Protein 2EBB (pdb70)

Foldseek 3Di:
DADDPVRVVVLVVVQPQWDDPPNFKTKHKAFDPAQVLQVVLVVVLQVVCVVVVFDWDWDRDRRIIMTMGFDVVVPHHDVVRSVSSVVSVVSSVVSD

Solvent-accessible surface area: 6311 Å² total; per-residue (Å²): 124,130,26,71,123,120,82,13,108,52,41,29,154,157,10,123,32,4,133,91,31,99,145,94,83,0,18,32,123,2,142,16,160,68,92,123,80,0,58,39,0,24,146,94,0,44,60,49,1,101,132,33,119,24,116,19,112,46,41,72,103,146,61,31,0,8,0,61,0,14,9,192,189,25,150,0,5,16,110,67,0,9,52,0,1,134,75,0,26,95,19,36,80,127,41,169

CATH classification: 3.30.1360.20

Sequence (96 aa):
MRLTEEEVQALLEKADGWKLADERWIVKKYRFQDYLQGIEF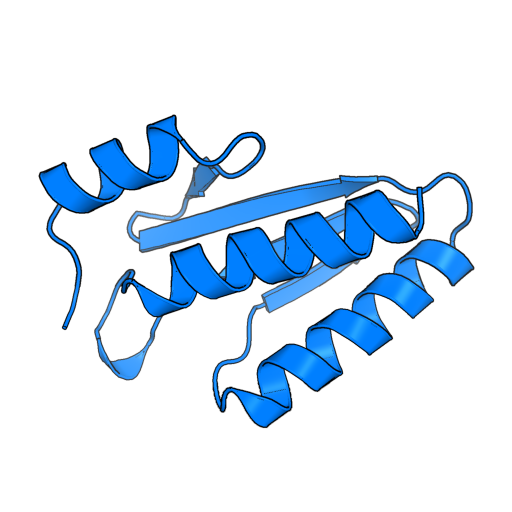VRRIAAISENANHHPFISIDYKLITVKLSSWRAKGLTKLDFDLAKQYDEVYNQMK

Nearest PDB structures (foldseek):
  2ebb-assembly1_A-2  TM=1.011E+00  e=4.014E-20  Geobacillus kaustophilus
  3jst-assembly2_B  TM=9.528E-01  e=1.402E-09  Brucella melitensis
  4wil-assembly1_A  TM=9.039E-01  e=1.376E-08  Mus musculus
  2v6u-assembly1_A  TM=8.926E-01  e=2.036E-08  Toxoplasma gondii RH
  1dco-assembly1_B  TM=9.048E-01  e=1.186E-07  Rattus norvegicus

Structure (mmCIF, N/CA/C/O backbone):
data_2EBB
#
_entry.id   2EBB
#
_cell.length_a   46.866
_cell.length_b   67.471
_cell.length_c   31.275
_cell.angle_alpha   90.00
_cell.angle_beta   90.00
_cell.angle_gamma   90.00
#
_symmetry.space_group_name_H-M   'P 21 21 2'
#
loop_
_entity.id
_entity.type
_entity.pdbx_description
1 polymer 'Pterin-4-alpha-carbinolamine dehydratase'
2 water water
#
loop_
_atom_site.group_PDB
_atom_site.id
_atom_site.type_symbol
_atom_site.label_atom_id
_atom_site.label_alt_id
_atom_site.label_comp_id
_atom_site.label_asym_id
_atom_site.label_entity_id
_atom_site.label_seq_id
_atom_site.pdbx_PDB_ins_code
_atom_site.Cartn_x
_atom_site.Cartn_y
_atom_site.Cartn_z
_atom_site.occupancy
_atom_site.B_iso_or_equiv
_atom_site.auth_seq_id
_atom_site.auth_comp_id
_atom_site.auth_asym_id
_atom_site.auth_atom_id
_atom_site.pdbx_PDB_model_num
ATOM 1 N N . MET A 1 1 ? 45.307 26.529 -4.976 1.00 39.54 3 MET A N 1
ATOM 2 C CA . MET A 1 1 ? 44.479 27.041 -3.846 1.00 37.14 3 MET A CA 1
ATOM 3 C C . MET A 1 1 ? 43.704 25.906 -3.183 1.00 35.08 3 MET A C 1
ATOM 4 O O . MET A 1 1 ? 42.795 25.330 -3.782 1.00 33.93 3 MET A O 1
ATOM 6 N N . ARG A 1 2 ? 44.064 25.590 -1.944 1.00 31.39 4 ARG A N 1
ATOM 7 C CA . ARG A 1 2 ? 43.394 24.521 -1.214 1.00 28.81 4 ARG A CA 1
ATOM 8 C C . ARG A 1 2 ? 41.972 24.918 -0.835 1.00 25.47 4 ARG A C 1
ATOM 9 O O . ARG A 1 2 ? 41.731 26.024 -0.353 1.00 25.65 4 ARG A O 1
ATOM 17 N N . LEU A 1 3 ? 41.033 24.006 -1.055 1.00 22.02 5 LEU A N 1
ATOM 18 C CA . LEU A 1 3 ? 39.632 24.250 -0.727 1.00 19.52 5 LEU A CA 1
ATOM 19 C C . LEU A 1 3 ? 39.417 24.190 0.781 1.00 19.05 5 LEU A C 1
ATOM 20 O O . LEU A 1 3 ? 40.048 23.398 1.476 1.00 19.13 5 LEU A O 1
ATOM 25 N N . THR A 1 4 ? 38.521 25.030 1.289 1.00 17.69 6 THR A N 1
ATOM 26 C CA . THR A 1 4 ? 38.234 25.042 2.714 1.00 18.73 6 THR A CA 1
ATOM 27 C C . THR A 1 4 ? 37.314 23.872 3.057 1.00 17.30 6 THR A C 1
ATOM 28 O O . THR A 1 4 ? 36.762 23.227 2.167 1.00 18.06 6 THR A O 1
ATOM 32 N N . GLU A 1 5 ? 37.155 23.604 4.348 1.00 18.13 7 GLU A N 1
ATOM 33 C CA . GLU A 1 5 ? 36.299 22.517 4.799 1.00 18.72 7 GLU A CA 1
ATOM 34 C C . GLU A 1 5 ? 34.895 22.659 4.219 1.00 17.81 7 GLU A C 1
ATOM 35 O O . GLU A 1 5 ? 34.323 21.690 3.726 1.00 17.30 7 GLU A O 1
ATOM 41 N N . GLU A 1 6 ? 34.347 23.868 4.280 1.00 17.96 8 GLU A N 1
ATOM 42 C CA . GLU A 1 6 ? 33.012 24.124 3.748 1.00 18.08 8 GLU A CA 1
ATOM 43 C C . GLU A 1 6 ? 32.938 23.897 2.233 1.00 17.76 8 GLU A C 1
ATOM 44 O O . GLU A 1 6 ? 31.957 23.337 1.727 1.00 16.92 8 GLU A O 1
ATOM 50 N N . GLU A 1 7 ? 33.967 24.329 1.508 1.00 17.31 9 GLU A N 1
ATOM 51 C CA . GLU A 1 7 ? 33.994 24.161 0.056 1.00 16.87 9 GLU A CA 1
ATOM 52 C C . GLU A 1 7 ? 34.092 22.690 -0.330 1.00 16.85 9 GLU A C 1
ATOM 53 O O . GLU A 1 7 ? 33.481 22.255 -1.304 1.00 15.45 9 GLU A O 1
ATOM 59 N N . VAL A 1 8 ? 34.863 21.927 0.439 1.00 16.91 10 VAL A N 1
ATOM 60 C CA . VAL A 1 8 ? 35.022 20.501 0.175 1.00 16.83 10 VAL A CA 1
ATOM 61 C C . VAL A 1 8 ? 33.694 19.773 0.373 1.00 16.61 10 VAL A C 1
ATOM 62 O O . VAL A 1 8 ? 33.295 18.953 -0.460 1.00 16.70 10 VAL A O 1
ATOM 66 N N . GLN A 1 9 ? 33.009 20.081 1.471 1.00 15.98 11 GLN A N 1
ATOM 67 C CA . GLN A 1 9 ? 31.731 19.452 1.768 1.00 16.45 11 GLN A CA 1
ATOM 68 C C . GLN A 1 9 ? 30.710 19.759 0.678 1.00 16.80 11 GLN A C 1
ATOM 69 O O . GLN A 1 9 ? 29.936 18.888 0.285 1.00 17.34 11 GLN A O 1
ATOM 75 N N . ALA A 1 10 ? 30.724 20.989 0.178 1.00 16.49 12 ALA A N 1
ATOM 76 C CA . ALA A 1 10 ? 29.793 21.393 -0.875 1.00 16.51 12 ALA A CA 1
ATOM 77 C C . ALA A 1 10 ? 30.047 20.635 -2.180 1.00 17.01 12 ALA A C 1
ATOM 78 O O . ALA A 1 10 ? 29.108 20.178 -2.836 1.00 16.86 12 ALA A O 1
ATOM 80 N N . LEU A 1 11 ? 31.317 20.498 -2.551 1.00 15.95 13 LEU A N 1
ATOM 81 C CA . LEU A 1 11 ? 31.685 19.794 -3.776 1.00 16.32 13 LEU A CA 1
ATOM 82 C C . LEU A 1 11 ? 31.445 18.297 -3.642 1.00 16.00 13 LEU A C 1
ATOM 83 O O . LEU A 1 11 ? 31.015 17.640 -4.593 1.00 16.12 13 LEU A O 1
ATOM 88 N N . LEU A 1 12 ? 31.717 17.749 -2.464 1.00 15.63 14 LEU A N 1
ATOM 89 C CA . LEU A 1 12 ? 31.497 16.328 -2.271 1.00 15.49 14 LEU A CA 1
ATOM 90 C C . LEU A 1 12 ? 30.029 15.943 -2.352 1.00 14.20 14 LEU A C 1
ATOM 91 O O . LEU A 1 12 ? 29.703 14.858 -2.827 1.00 15.01 14 LEU A O 1
ATOM 96 N N . GLU A 1 13 ? 29.131 16.820 -1.916 1.00 14.50 15 GLU A N 1
ATOM 97 C CA . GLU A 1 13 ? 27.723 16.458 -1.971 1.00 15.69 15 GLU A CA 1
ATOM 98 C C . GLU A 1 13 ? 27.234 16.273 -3.401 1.00 16.19 15 GLU A C 1
ATOM 99 O O . GLU A 1 13 ? 26.247 15.576 -3.634 1.00 17.29 15 GLU A O 1
ATOM 105 N N . LYS A 1 14 ? 27.934 16.882 -4.354 1.00 16.67 16 LYS A N 1
ATOM 106 C CA . LYS A 1 14 ? 27.564 16.777 -5.764 1.00 17.80 16 LYS A CA 1
ATOM 107 C C . LYS A 1 14 ? 28.417 15.765 -6.521 1.00 18.56 16 LYS A C 1
ATOM 108 O O . LYS A 1 14 ? 28.312 15.649 -7.744 1.00 20.38 16 LYS A O 1
ATOM 114 N N . ALA A 1 15 ? 29.261 15.037 -5.799 1.00 17.04 17 ALA A N 1
ATOM 115 C CA . ALA A 1 15 ? 30.131 14.041 -6.417 1.00 16.98 17 ALA A CA 1
ATOM 116 C C . ALA A 1 15 ? 29.760 12.638 -5.947 1.00 15.95 17 ALA A C 1
ATOM 117 O O . ALA A 1 15 ? 30.384 12.091 -5.041 1.00 16.18 17 ALA A O 1
ATOM 119 N N . ASP A 1 16 ? 28.738 12.055 -6.564 1.00 18.27 18 ASP A N 1
ATOM 120 C CA . ASP A 1 16 ? 28.306 10.718 -6.181 1.00 17.21 18 ASP A CA 1
ATOM 121 C C . ASP A 1 16 ? 29.427 9.696 -6.318 1.00 17.10 18 ASP A C 1
ATOM 122 O O . ASP A 1 16 ? 30.164 9.693 -7.308 1.00 16.20 18 ASP A O 1
ATOM 127 N N . GLY A 1 17 ? 29.550 8.838 -5.310 1.00 16.28 19 GLY A N 1
ATOM 128 C CA . GLY A 1 17 ? 30.568 7.806 -5.331 1.00 15.40 19 GLY A CA 1
ATOM 129 C C . GLY A 1 17 ? 31.890 8.217 -4.720 1.00 15.05 19 GLY A C 1
ATOM 130 O O . GLY A 1 17 ? 32.678 7.357 -4.329 1.00 16.19 19 GLY A O 1
ATOM 131 N N . TRP A 1 18 ? 32.145 9.520 -4.641 1.00 13.83 20 TRP A N 1
ATOM 132 C CA . TRP A 1 18 ? 33.397 10.001 -4.067 1.00 14.14 20 TRP A CA 1
ATOM 133 C C . TRP A 1 18 ? 33.243 10.228 -2.574 1.00 16.33 20 TRP A C 1
ATOM 134 O O . TRP A 1 18 ? 32.276 10.845 -2.129 1.00 18.50 20 TRP A O 1
ATOM 145 N N . LYS A 1 19 ? 34.197 9.719 -1.802 1.00 15.37 21 LYS A N 1
ATOM 146 C CA . LYS A 1 19 ? 34.144 9.849 -0.354 1.00 16.31 21 LYS A CA 1
ATOM 147 C C . LYS A 1 19 ? 35.397 10.482 0.232 1.00 15.35 21 LYS A C 1
ATOM 148 O O . LYS A 1 19 ? 36.517 10.217 -0.214 1.00 16.17 21 LYS A O 1
ATOM 154 N N . LEU A 1 20 ? 35.208 11.329 1.237 1.00 15.68 22 LEU A N 1
ATOM 155 C CA . LEU A 1 20 ? 36.338 11.959 1.894 1.00 15.82 22 LEU A CA 1
ATOM 156 C C . LEU A 1 20 ? 37.043 10.869 2.696 1.00 15.89 22 LEU A C 1
ATOM 157 O O . LEU A 1 20 ? 36.398 10.063 3.371 1.00 18.35 22 LEU A O 1
ATOM 162 N N . ALA A 1 21 ? 38.364 10.835 2.610 1.00 17.22 23 ALA A N 1
ATOM 163 C CA . ALA A 1 21 ? 39.129 9.839 3.345 1.00 16.86 23 ALA A CA 1
ATOM 164 C C . ALA A 1 21 ? 40.480 10.399 3.753 1.00 17.74 23 ALA A C 1
ATOM 165 O O . ALA A 1 21 ? 41.001 11.328 3.135 1.00 16.37 23 ALA A O 1
ATOM 167 N N . ASP A 1 22 ? 41.037 9.832 4.815 1.00 19.55 24 ASP A N 1
ATOM 168 C CA . ASP A 1 22 ? 42.341 10.250 5.303 1.00 20.84 24 ASP A CA 1
ATOM 169 C C . ASP A 1 22 ? 42.437 11.772 5.421 1.00 19.48 24 ASP A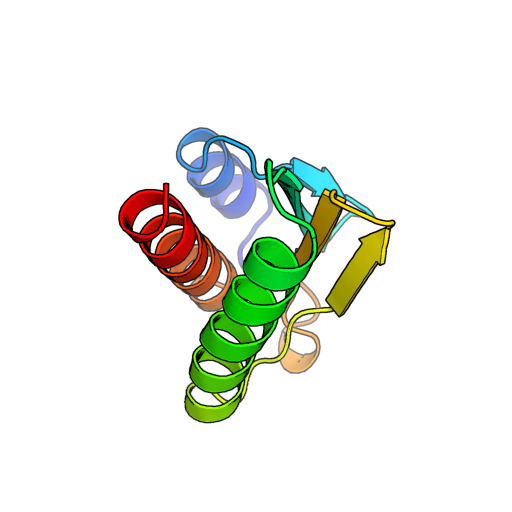 C 1
ATOM 170 O O . ASP A 1 22 ? 43.466 12.375 5.110 1.00 21.29 24 ASP A O 1
ATOM 175 N N . GLU A 1 23 ? 41.334 12.372 5.857 1.00 20.05 25 GLU A N 1
ATOM 176 C CA . GLU A 1 23 ? 41.209 13.810 6.079 1.00 21.14 25 GLU A CA 1
ATOM 177 C C . GLU A 1 23 ? 41.316 14.766 4.899 1.00 20.96 25 GLU A C 1
ATOM 178 O O . GLU A 1 23 ? 40.693 15.826 4.919 1.00 23.61 25 GLU A O 1
ATOM 184 N N . ARG A 1 24 ? 42.096 14.422 3.878 1.00 21.28 26 ARG A N 1
ATOM 185 C CA . ARG A 1 24 ? 42.259 15.340 2.753 1.00 19.42 26 ARG A CA 1
ATOM 186 C C . ARG A 1 24 ? 42.300 14.696 1.372 1.00 16.55 26 ARG A C 1
ATOM 187 O O . ARG A 1 24 ? 42.888 15.245 0.441 1.00 15.20 26 ARG A O 1
ATOM 195 N N . TRP A 1 25 ? 41.669 13.536 1.244 1.00 15.33 27 TRP A N 1
ATOM 196 C CA . TRP A 1 25 ? 41.621 12.833 -0.034 1.00 14.58 27 TRP A CA 1
ATOM 197 C C . TRP A 1 25 ? 40.188 12.478 -0.385 1.00 13.99 27 TRP A C 1
ATOM 198 O O . TRP A 1 25 ? 39.343 12.343 0.501 1.00 15.47 27 TRP A O 1
ATOM 209 N N . ILE A 1 26 ? 39.904 12.356 -1.678 1.00 13.03 28 ILE A N 1
ATOM 210 C CA . ILE A 1 26 ? 38.590 11.893 -2.086 1.00 11.69 28 ILE A CA 1
ATOM 211 C C . ILE A 1 26 ? 38.879 10.559 -2.755 1.00 12.23 28 ILE A C 1
ATOM 212 O O . ILE A 1 26 ? 39.850 10.416 -3.514 1.00 12.31 28 ILE A O 1
ATOM 217 N N . VAL A 1 27 ? 38.061 9.571 -2.418 1.00 11.46 29 VAL A N 1
ATOM 218 C CA . VAL A 1 27 ? 38.237 8.218 -2.914 1.00 12.79 29 VAL A CA 1
ATOM 219 C C . VAL A 1 27 ? 36.985 7.631 -3.536 1.00 12.29 29 VAL A C 1
ATOM 220 O O . VAL A 1 27 ? 35.879 7.795 -3.016 1.00 13.01 29 VAL A O 1
ATOM 224 N N . LYS A 1 28 ? 37.161 6.929 -4.648 1.00 10.94 30 LYS A N 1
ATOM 225 C CA . LYS A 1 28 ? 36.039 6.296 -5.307 1.00 11.93 30 LYS A CA 1
ATOM 226 C C . LYS A 1 28 ? 36.404 4.901 -5.772 1.00 13.04 30 LYS A C 1
ATOM 227 O O . LYS A 1 28 ? 37.536 4.645 -6.180 1.00 13.23 30 LYS A O 1
ATOM 233 N N . LYS A 1 29 ? 35.434 4.001 -5.687 1.00 12.75 31 LYS A N 1
ATOM 234 C CA . LYS A 1 29 ? 35.623 2.630 -6.116 1.00 13.77 31 LYS A CA 1
ATOM 235 C C . LYS A 1 29 ? 34.817 2.405 -7.389 1.00 14.48 31 LYS A C 1
ATOM 236 O O . LYS A 1 29 ? 33.613 2.681 -7.440 1.00 17.87 31 LYS A O 1
ATOM 242 N N . TYR A 1 30 ? 35.499 1.937 -8.428 1.00 13.71 32 TYR A N 1
ATOM 243 C CA . TYR A 1 30 ? 34.870 1.664 -9.718 1.00 12.73 32 TYR A CA 1
ATOM 244 C C . TYR A 1 30 ? 34.918 0.162 -9.954 1.00 13.73 32 TYR A C 1
ATOM 245 O O . TYR A 1 30 ? 36.000 -0.424 -10.036 1.00 13.73 32 TYR A O 1
ATOM 254 N N . ARG A 1 31 ? 33.750 -0.459 -10.070 1.00 13.88 33 ARG A N 1
ATOM 255 C CA . ARG A 1 31 ? 33.681 -1.895 -10.291 1.00 14.97 33 ARG A CA 1
ATOM 256 C C . ARG A 1 31 ? 33.429 -2.240 -11.750 1.00 16.81 33 ARG A C 1
ATOM 257 O O . ARG A 1 31 ? 32.640 -1.584 -12.434 1.00 16.96 33 ARG A O 1
ATOM 265 N N . PHE A 1 32 ? 34.103 -3.284 -12.216 1.00 15.88 34 PHE A N 1
ATOM 266 C CA . PHE A 1 32 ? 33.977 -3.737 -13.591 1.00 18.14 34 PHE A CA 1
ATOM 267 C C . PHE A 1 32 ? 33.526 -5.190 -13.653 1.00 20.32 34 PHE A C 1
ATOM 268 O O . PHE A 1 32 ? 33.699 -5.945 -12.698 1.00 20.91 34 PHE A O 1
ATOM 276 N N . GLN A 1 33 ? 32.937 -5.571 -14.782 1.00 23.05 35 GLN A N 1
ATOM 277 C CA . GLN A 1 33 ? 32.473 -6.938 -14.975 1.00 25.41 35 GLN A CA 1
ATOM 278 C C . GLN A 1 33 ? 33.604 -7.743 -15.604 1.00 25.19 35 GLN A C 1
ATOM 279 O O . GLN A 1 33 ? 33.635 -8.968 -15.510 1.00 25.58 35 GLN A O 1
ATOM 285 N N . ASP A 1 34 ? 34.535 -7.033 -16.237 1.00 24.77 36 ASP A N 1
ATOM 286 C CA . ASP A 1 34 ? 35.683 -7.647 -16.897 1.00 25.07 36 ASP A CA 1
ATOM 287 C C . ASP A 1 34 ? 36.992 -7.066 -16.360 1.00 23.06 36 ASP A C 1
ATOM 288 O O . ASP A 1 34 ? 37.178 -5.847 -16.353 1.00 23.25 36 ASP A O 1
ATOM 293 N N . TYR A 1 35 ? 37.893 -7.939 -15.916 1.00 21.89 37 TYR A N 1
ATOM 294 C CA . TYR A 1 35 ? 39.178 -7.508 -15.365 1.00 19.88 37 TYR A CA 1
ATOM 295 C C . TYR A 1 35 ? 39.977 -6.607 -16.298 1.00 19.76 37 TYR A C 1
ATOM 296 O O . TYR A 1 35 ? 40.481 -5.566 -15.878 1.00 18.45 37 TYR A O 1
ATOM 305 N N . LEU A 1 36 ? 40.103 -6.997 -17.562 1.00 18.90 38 LEU A N 1
ATOM 306 C CA . LEU A 1 36 ? 40.866 -6.193 -18.507 1.00 19.30 38 LEU A CA 1
ATOM 307 C C . LEU A 1 36 ? 40.204 -4.857 -18.826 1.00 17.22 38 LEU A C 1
ATOM 308 O O . LEU A 1 36 ? 40.876 -3.922 -19.256 1.00 16.37 38 LEU A O 1
ATOM 313 N N . GLN A 1 37 ? 38.892 -4.763 -18.615 1.00 18.12 39 GLN A N 1
ATOM 314 C CA . GLN A 1 37 ? 38.189 -3.504 -18.842 1.00 19.51 39 GLN A CA 1
ATOM 315 C C . GLN A 1 37 ? 38.592 -2.547 -17.725 1.00 17.06 39 GLN A C 1
ATOM 316 O O . GLN A 1 37 ? 38.730 -1.345 -17.944 1.00 17.95 39 GLN A O 1
ATOM 322 N N . GLY A 1 38 ? 38.772 -3.090 -16.524 1.00 18.00 40 GLY A N 1
ATOM 323 C CA . GLY A 1 38 ? 39.198 -2.267 -15.403 1.00 16.18 40 GLY A CA 1
ATOM 324 C C . GLY A 1 38 ? 40.571 -1.699 -15.710 1.00 15.36 40 GLY A C 1
ATOM 325 O O . GLY A 1 38 ? 40.868 -0.546 -15.396 1.00 14.89 40 GLY A O 1
ATOM 326 N N . ILE A 1 39 ? 41.414 -2.519 -16.332 1.00 15.32 41 ILE A N 1
ATOM 327 C CA . ILE A 1 39 ? 42.762 -2.104 -16.709 1.00 14.95 41 ILE A CA 1
ATOM 328 C C . ILE A 1 39 ? 42.710 -1.006 -17.773 1.00 15.16 41 ILE A C 1
ATOM 329 O O . ILE A 1 39 ? 43.479 -0.046 -17.721 1.00 15.15 41 ILE A O 1
ATOM 334 N N . GLU A 1 40 ? 41.799 -1.148 -18.734 1.00 15.69 42 GLU A N 1
ATOM 335 C CA . GLU A 1 40 ? 41.643 -0.164 -19.800 1.00 15.78 42 GLU A CA 1
ATOM 336 C C . GLU A 1 40 ? 41.219 1.171 -19.194 1.00 13.95 42 GLU A C 1
ATOM 337 O O . GLU A 1 40 ? 41.660 2.231 -19.639 1.00 15.08 42 GLU A O 1
ATOM 343 N N . PHE A 1 41 ? 40.371 1.107 -18.170 1.00 14.46 43 PHE A N 1
ATOM 344 C CA . PHE A 1 41 ? 39.905 2.300 -17.467 1.00 13.73 43 PHE A CA 1
ATOM 345 C C . PHE A 1 41 ? 41.121 2.981 -16.851 1.00 13.40 43 PHE A C 1
ATOM 346 O O . PHE A 1 41 ? 41.295 4.191 -16.969 1.00 12.71 43 PHE A O 1
ATOM 354 N N . VAL A 1 42 ? 41.966 2.188 -16.201 1.00 14.48 44 VAL A N 1
ATOM 355 C CA . VAL A 1 42 ? 43.174 2.723 -15.585 1.00 14.05 44 VAL A CA 1
ATOM 356 C C . VAL A 1 42 ? 44.060 3.386 -16.642 1.00 13.15 44 VAL A C 1
ATOM 357 O O . VAL A 1 42 ? 44.591 4.476 -16.429 1.00 13.86 44 VAL A O 1
ATOM 361 N N . ARG A 1 43 ? 44.205 2.735 -17.793 1.00 13.66 45 ARG A N 1
ATOM 362 C CA . ARG A 1 43 ? 45.029 3.287 -18.860 1.00 15.92 45 ARG A CA 1
ATOM 363 C C . ARG A 1 43 ? 44.506 4.658 -19.285 1.00 15.16 45 ARG A C 1
ATOM 364 O O . ARG A 1 43 ? 45.274 5.605 -19.451 1.00 15.70 45 ARG A O 1
ATOM 372 N N . ARG A 1 44 ? 43.191 4.764 -19.440 1.00 15.45 46 ARG A N 1
ATOM 373 C CA . ARG A 1 44 ? 42.579 6.015 -19.862 1.00 16.71 46 ARG A CA 1
ATOM 374 C C . ARG A 1 44 ? 42.661 7.136 -18.838 1.00 16.54 46 ARG A C 1
ATOM 375 O O . ARG A 1 44 ? 43.003 8.264 -19.194 1.00 16.76 46 ARG A O 1
ATOM 383 N N . ILE A 1 45 ? 42.370 6.849 -17.571 1.00 16.13 47 ILE A N 1
ATOM 384 C CA . ILE A 1 45 ? 42.435 7.923 -16.593 1.00 13.98 47 ILE A CA 1
ATOM 385 C C . ILE A 1 45 ? 43.871 8.318 -16.274 1.00 13.25 47 ILE A C 1
ATOM 386 O O . ILE A 1 45 ? 44.121 9.440 -15.849 1.00 13.74 47 ILE A O 1
ATOM 391 N N . ALA A 1 46 ? 44.816 7.405 -16.500 1.00 13.41 48 ALA A N 1
ATOM 392 C CA . ALA A 1 46 ? 46.220 7.709 -16.256 1.00 13.50 48 ALA A CA 1
ATOM 393 C C . ALA A 1 46 ? 46.671 8.730 -17.297 1.00 13.61 48 ALA A C 1
ATOM 394 O O . ALA A 1 46 ? 47.383 9.674 -16.979 1.00 15.68 48 ALA A O 1
ATOM 396 N N . ALA A 1 47 ? 46.244 8.533 -18.542 1.00 16.70 49 ALA A N 1
ATOM 397 C CA . ALA A 1 47 ? 46.600 9.446 -19.625 1.00 17.04 49 ALA A CA 1
ATOM 398 C C . ALA A 1 47 ? 46.058 10.840 -19.318 1.00 17.71 49 ALA A C 1
ATOM 399 O O . ALA A 1 47 ? 46.757 11.841 -19.479 1.00 19.49 49 ALA A O 1
ATOM 401 N N . ILE A 1 48 ? 44.809 10.895 -18.869 1.00 17.80 50 ILE A N 1
ATOM 402 C CA . ILE A 1 48 ? 44.173 12.160 -18.517 1.00 18.36 50 ILE A CA 1
ATOM 403 C C . ILE A 1 48 ? 44.941 12.834 -17.382 1.00 18.64 50 ILE A C 1
ATOM 404 O O . ILE A 1 48 ? 45.154 14.049 -17.386 1.00 19.81 50 ILE A O 1
ATOM 409 N N . SER A 1 49 ? 45.358 12.031 -16.411 1.00 18.06 51 SER A N 1
ATOM 410 C CA . SER A 1 49 ? 46.098 12.537 -15.264 1.00 17.68 51 SER A CA 1
ATOM 411 C C . SER A 1 49 ? 47.460 13.090 -15.661 1.00 17.99 51 SER A C 1
ATOM 412 O O . SER A 1 49 ? 47.879 14.138 -15.171 1.00 18.56 51 SER A O 1
ATOM 415 N N . GLU A 1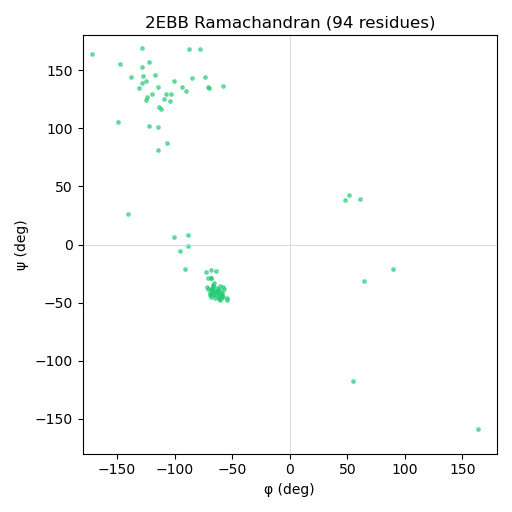 50 ? 48.154 12.380 -16.545 1.00 19.42 52 GLU A N 1
ATOM 416 C CA . GLU A 1 50 ? 49.472 12.811 -16.995 1.00 21.74 52 GLU A CA 1
ATOM 417 C C . GLU A 1 50 ? 49.389 14.146 -17.726 1.00 22.77 52 GLU A C 1
ATOM 418 O O . GLU A 1 50 ? 50.248 15.012 -17.554 1.00 22.42 52 GLU A O 1
ATOM 424 N N . ASN A 1 51 ? 48.350 14.315 -18.538 1.00 23.56 53 ASN A N 1
ATOM 425 C CA . ASN A 1 51 ? 48.177 15.561 -19.281 1.00 25.00 53 ASN A CA 1
ATOM 426 C C . ASN A 1 51 ? 47.846 16.710 -18.333 1.00 24.73 53 ASN A C 1
ATOM 427 O O . ASN A 1 51 ? 48.167 17.866 -18.610 1.00 25.52 53 ASN A O 1
ATOM 432 N N . ALA A 1 52 ? 47.200 16.388 -17.215 1.00 22.63 54 ALA A N 1
ATOM 433 C CA . ALA A 1 52 ? 46.828 17.396 -16.229 1.00 21.85 54 ALA A CA 1
ATOM 434 C C . ALA A 1 52 ? 47.945 17.613 -15.215 1.00 20.75 54 ALA A C 1
ATOM 435 O O . ALA A 1 52 ? 47.824 18.450 -14.320 1.00 21.19 54 ALA A O 1
ATOM 437 N N . ASN A 1 53 ? 49.035 16.863 -15.364 1.00 20.51 55 ASN A N 1
ATOM 438 C CA . ASN A 1 53 ? 50.169 16.964 -14.448 1.00 19.73 55 ASN A CA 1
ATOM 439 C C . ASN A 1 53 ? 49.651 16.836 -13.019 1.00 19.58 55 ASN A C 1
ATOM 440 O O . ASN A 1 53 ? 50.069 17.565 -12.122 1.00 19.69 55 ASN A O 1
ATOM 445 N N . HIS A 1 54 ? 48.736 15.892 -12.823 1.00 17.84 56 HIS A N 1
ATOM 446 C CA . HIS A 1 54 ? 48.113 15.666 -11.521 1.00 17.81 56 HIS A CA 1
ATOM 447 C C . HIS A 1 54 ? 47.783 14.180 -11.445 1.00 17.6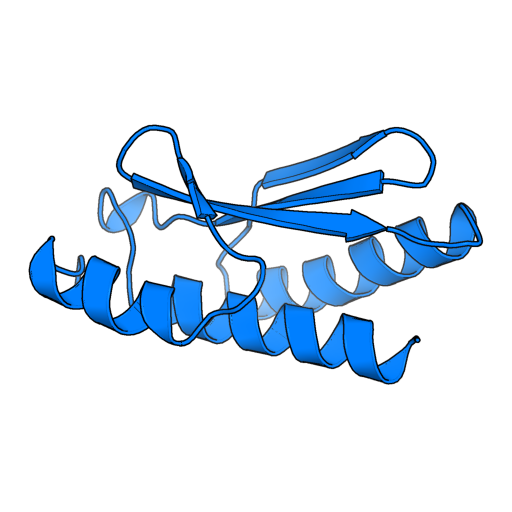0 56 HIS A C 1
ATOM 448 O O . HIS A 1 54 ? 46.825 13.718 -12.061 1.00 19.05 56 HIS A O 1
ATOM 455 N N . HIS A 1 55 ? 48.567 13.438 -10.671 1.00 18.20 57 HIS A N 1
ATOM 456 C CA . HIS A 1 55 ? 48.381 11.993 -10.582 1.00 16.82 57 HIS A CA 1
ATOM 457 C C . HIS A 1 55 ? 47.691 11.463 -9.333 1.00 15.53 57 HIS A C 1
ATOM 458 O O . HIS A 1 55 ? 48.074 11.786 -8.211 1.00 16.76 57 HIS A O 1
ATOM 465 N N . PRO A 1 56 ? 46.665 10.619 -9.520 1.00 12.99 58 PRO A N 1
ATOM 466 C CA . PRO A 1 56 ? 45.924 10.033 -8.404 1.00 11.98 58 PRO A CA 1
ATOM 467 C C . PRO A 1 56 ? 46.627 8.751 -7.982 1.00 12.44 58 PRO A C 1
ATOM 468 O O . PRO A 1 56 ? 47.535 8.287 -8.669 1.00 14.54 58 PRO A O 1
ATOM 472 N N . PHE A 1 57 ? 46.233 8.209 -6.836 1.00 11.60 59 PHE A N 1
ATOM 473 C CA . PHE A 1 57 ? 46.764 6.927 -6.393 1.00 10.99 59 PHE A CA 1
ATOM 474 C C . PHE A 1 57 ? 45.716 5.959 -6.942 1.00 10.46 59 PHE A C 1
ATOM 475 O O . PHE A 1 57 ? 44.518 6.225 -6.836 1.00 12.36 59 PHE A O 1
ATOM 483 N N . ILE A 1 58 ? 46.155 4.857 -7.542 1.00 10.42 60 ILE A N 1
ATOM 484 C CA . ILE A 1 58 ? 45.228 3.870 -8.102 1.00 9.21 60 ILE A CA 1
ATOM 485 C C . ILE A 1 58 ? 45.578 2.459 -7.642 1.00 11.46 60 ILE A C 1
ATOM 486 O O . ILE A 1 58 ? 46.744 2.083 -7.637 1.00 11.62 60 ILE A O 1
ATOM 491 N N . SER A 1 59 ? 44.576 1.685 -7.235 1.00 11.92 61 SER A N 1
ATOM 492 C CA . SER A 1 59 ? 44.836 0.301 -6.863 1.00 12.85 61 SER A CA 1
ATOM 493 C C . SER A 1 59 ? 43.875 -0.578 -7.651 1.00 12.55 61 SER A C 1
ATOM 494 O O . SER A 1 59 ? 42.736 -0.187 -7.940 1.00 11.10 61 SER A O 1
ATOM 497 N N . ILE A 1 60 ? 44.356 -1.758 -8.023 1.00 12.05 62 ILE A N 1
ATOM 498 C CA . ILE A 1 60 ? 43.577 -2.703 -8.802 1.00 11.61 62 ILE A CA 1
ATOM 499 C C . ILE A 1 60 ? 43.479 -4.011 -8.029 1.00 12.41 62 ILE A C 1
ATOM 500 O O . ILE A 1 60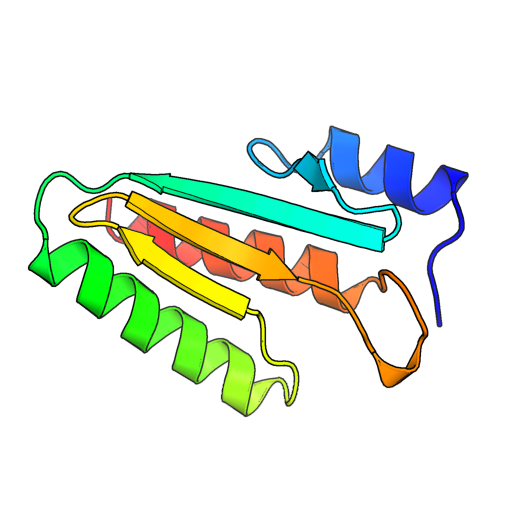 ? 44.432 -4.790 -7.979 1.00 13.92 62 ILE A O 1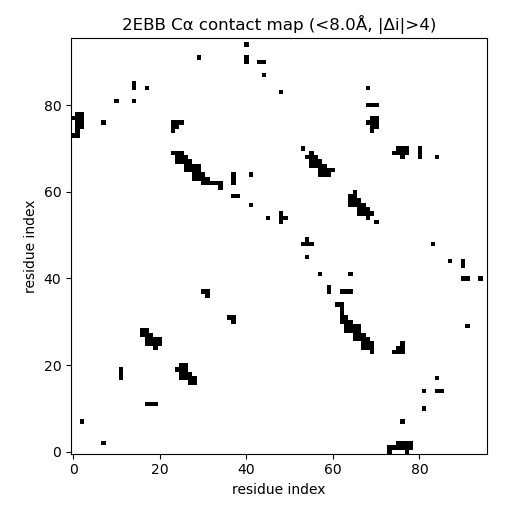
ATOM 505 N N . ASP A 1 61 ? 42.327 -4.219 -7.404 1.00 13.59 63 ASP A N 1
ATOM 506 C CA . ASP A 1 61 ? 42.046 -5.414 -6.614 1.00 14.29 63 ASP A CA 1
ATOM 507 C C . ASP A 1 61 ? 41.076 -6.197 -7.486 1.00 15.23 63 ASP A C 1
ATOM 508 O O . ASP A 1 61 ? 39.862 -6.057 -7.359 1.00 14.54 63 ASP A O 1
ATOM 513 N N . TYR A 1 62 ? 41.635 -7.018 -8.371 1.00 15.08 64 TYR A N 1
ATOM 514 C CA . TYR A 1 62 ? 40.863 -7.792 -9.332 1.00 17.21 64 TYR A CA 1
ATOM 515 C C . TYR A 1 62 ? 39.967 -6.842 -10.130 1.00 16.90 64 TYR A C 1
ATOM 516 O O . TYR A 1 62 ? 40.473 -5.955 -10.821 1.00 16.13 64 TYR A O 1
ATOM 525 N N . LYS A 1 63 ? 38.652 -6.999 -10.020 1.00 16.95 65 LYS A N 1
ATOM 526 C CA . LYS A 1 63 ? 37.719 -6.156 -10.766 1.00 16.44 65 LYS A CA 1
ATOM 527 C C . LYS A 1 63 ? 37.315 -4.851 -10.076 1.00 15.20 65 LYS A C 1
ATOM 528 O O . LYS A 1 63 ? 36.426 -4.140 -10.552 1.00 15.87 65 LYS A O 1
ATOM 534 N N . LEU A 1 64 ? 37.965 -4.534 -8.963 1.00 14.10 66 LEU A N 1
ATOM 535 C CA . LEU A 1 64 ? 37.665 -3.304 -8.241 1.00 14.25 66 LEU A CA 1
ATOM 536 C C . LEU A 1 64 ? 38.831 -2.334 -8.329 1.00 14.31 66 LEU A C 1
ATOM 537 O O . LEU A 1 64 ? 39.926 -2.622 -7.845 1.00 13.73 66 LEU A O 1
ATOM 542 N N . ILE A 1 65 ? 38.587 -1.188 -8.957 1.00 11.67 67 ILE A N 1
ATOM 543 C CA . ILE A 1 65 ? 39.606 -0.159 -9.115 1.00 12.19 67 ILE A CA 1
ATOM 544 C C . ILE A 1 65 ? 39.316 0.953 -8.118 1.00 12.22 67 ILE A C 1
ATOM 545 O O . ILE A 1 65 ? 38.215 1.508 -8.110 1.00 13.77 67 ILE A O 1
ATOM 550 N N . THR A 1 66 ? 40.289 1.265 -7.267 1.00 10.49 68 THR A N 1
ATOM 551 C CA . THR A 1 66 ? 40.115 2.338 -6.296 1.00 11.01 68 THR A CA 1
ATOM 552 C C . THR A 1 66 ? 40.978 3.514 -6.741 1.00 11.32 68 THR A C 1
ATOM 553 O O . THR A 1 66 ? 42.162 3.348 -7.046 1.00 12.49 68 THR A O 1
ATOM 557 N N . VAL A 1 67 ? 40.373 4.699 -6.802 1.00 9.18 69 VAL A N 1
ATOM 558 C CA . VAL A 1 67 ? 41.078 5.909 -7.225 1.00 9.61 69 VAL A CA 1
ATOM 559 C C . VAL A 1 67 ? 41.038 6.926 -6.092 1.00 9.73 69 VAL A C 1
ATOM 560 O O . VAL A 1 67 ? 39.969 7.206 -5.544 1.00 12.15 69 VAL A O 1
ATOM 564 N N . LYS A 1 68 ? 42.201 7.465 -5.741 1.00 9.00 70 LYS A N 1
ATOM 565 C CA . LYS A 1 68 ? 42.309 8.443 -4.660 1.00 9.76 70 LYS A CA 1
ATOM 566 C C . LYS A 1 68 ? 42.976 9.717 -5.169 1.00 11.17 70 LYS A C 1
ATOM 567 O O . LYS A 1 68 ? 44.081 9.676 -5.718 1.00 11.45 70 LYS A O 1
ATOM 573 N N . LEU A 1 69 ? 42.296 10.845 -4.985 1.00 11.19 71 LEU A N 1
ATOM 574 C CA . LEU A 1 69 ? 42.801 12.136 -5.443 1.00 11.31 71 LEU A CA 1
ATOM 575 C C . LEU A 1 69 ? 43.064 13.127 -4.319 1.00 11.74 71 LEU A C 1
ATOM 576 O O . LEU A 1 69 ? 42.354 13.157 -3.320 1.00 12.18 71 LEU A O 1
ATOM 581 N N . SER A 1 70 ? 44.099 13.936 -4.516 1.00 12.81 72 SER A N 1
ATOM 582 C CA . SER A 1 70 ? 44.473 14.996 -3.594 1.00 13.04 72 SER A CA 1
ATOM 583 C C . SER A 1 70 ? 45.572 15.800 -4.277 1.00 13.39 72 SER A C 1
ATOM 584 O O . SER A 1 70 ? 46.161 15.342 -5.262 1.00 14.71 72 SER A O 1
ATOM 587 N N . SER A 1 71 ? 45.833 17.003 -3.775 1.00 13.71 73 SER A N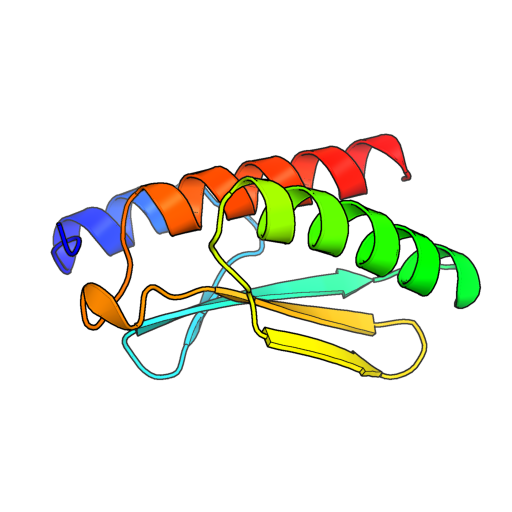 1
ATOM 588 C CA . SER A 1 71 ? 46.858 17.875 -4.346 1.00 14.57 73 SER A CA 1
ATOM 589 C C . SER A 1 71 ? 47.975 18.066 -3.328 1.00 15.49 73 SER A C 1
ATOM 590 O O . SER A 1 71 ? 47.847 18.856 -2.391 1.00 16.52 73 SER A O 1
ATOM 593 N N . TRP A 1 72 ? 49.079 17.348 -3.510 1.00 15.02 74 TRP A N 1
ATOM 594 C CA . TRP A 1 72 ? 50.172 17.446 -2.556 1.00 16.72 74 TRP A CA 1
ATOM 595 C C . TRP A 1 72 ? 50.767 18.845 -2.438 1.00 16.38 74 TRP A C 1
ATOM 596 O O . TRP A 1 72 ? 51.155 19.258 -1.349 1.00 17.89 74 TRP A O 1
ATOM 607 N N . ARG A 1 73 ? 50.827 19.574 -3.547 1.00 18.86 75 ARG A N 1
ATOM 608 C CA . ARG A 1 73 ? 51.382 20.924 -3.523 1.00 20.05 75 ARG A CA 1
ATOM 609 C C . ARG A 1 73 ? 50.502 21.901 -2.744 1.00 19.94 75 ARG A C 1
ATOM 610 O O . ARG A 1 73 ? 51.004 22.871 -2.177 1.00 20.76 75 ARG A O 1
ATOM 618 N N . ALA A 1 74 ? 49.197 21.644 -2.717 1.00 18.79 76 ALA A N 1
ATOM 619 C CA . ALA A 1 74 ? 48.260 22.513 -2.004 1.00 18.93 76 ALA A CA 1
ATOM 620 C C . ALA A 1 74 ? 47.978 22.014 -0.596 1.00 18.25 76 ALA A C 1
ATOM 621 O O . ALA A 1 74 ? 47.278 22.674 0.175 1.00 18.30 76 ALA A O 1
ATOM 623 N N . LYS A 1 75 ? 48.515 20.837 -0.281 1.00 16.54 77 LYS A N 1
ATOM 624 C CA . LYS A 1 75 ? 48.353 20.206 1.020 1.00 17.28 77 LYS A CA 1
ATOM 625 C C . LYS A 1 75 ? 46.904 19.897 1.359 1.00 16.24 77 LYS A C 1
ATOM 626 O O . LYS A 1 75 ? 46.440 20.059 2.487 1.00 18.64 77 LYS A O 1
ATOM 632 N N . GLY A 1 76 ? 46.206 19.469 0.320 1.00 16.06 78 GLY A N 1
ATOM 633 C CA . GLY A 1 76 ? 44.807 19.114 0.455 1.00 16.30 78 GLY A CA 1
ATOM 634 C C . GLY A 1 76 ? 44.098 19.047 -0.878 1.00 14.34 78 GLY A C 1
ATOM 635 O O . GLY A 1 76 ? 44.714 18.894 -1.934 1.00 15.68 78 GLY A O 1
ATOM 636 N N . LEU A 1 77 ? 42.780 19.172 -0.821 1.00 14.12 79 LEU A N 1
ATOM 637 C CA . LEU A 1 77 ? 41.974 19.113 -2.025 1.00 15.83 79 LEU A CA 1
ATOM 638 C C . LEU A 1 77 ? 41.873 20.461 -2.726 1.00 16.52 79 LEU A C 1
ATOM 639 O O . LEU A 1 77 ? 41.819 21.514 -2.086 1.00 18.57 79 LEU A O 1
ATOM 644 N N . THR A 1 78 ? 41.862 20.411 -4.050 1.00 17.13 80 THR A N 1
ATOM 645 C CA . THR A 1 78 ? 41.737 21.607 -4.870 1.00 17.83 80 THR A CA 1
ATOM 646 C C . THR A 1 78 ? 40.602 21.374 -5.850 1.00 18.32 80 THR A C 1
ATOM 647 O O . THR A 1 78 ? 40.103 20.257 -5.980 1.00 17.05 80 THR A O 1
ATOM 651 N N . LYS A 1 79 ? 40.185 22.431 -6.534 1.00 18.73 81 LYS A N 1
ATOM 652 C CA . LYS A 1 79 ? 39.118 22.306 -7.510 1.00 19.52 81 LYS A CA 1
ATOM 653 C C . LYS A 1 79 ? 39.499 21.271 -8.570 1.00 19.10 81 LYS A C 1
ATOM 654 O O . LYS A 1 79 ? 38.647 20.517 -9.042 1.00 18.75 81 LYS A O 1
ATOM 660 N N . LEU A 1 80 ? 40.782 21.233 -8.928 1.00 19.12 82 LEU A N 1
ATOM 661 C CA . LEU A 1 80 ? 41.269 20.292 -9.933 1.00 17.90 82 LEU A CA 1
ATOM 662 C C . LEU A 1 80 ? 40.960 18.849 -9.556 1.00 16.39 82 LEU A C 1
ATOM 663 O O . LEU A 1 80 ? 40.641 18.036 -10.421 1.00 15.90 82 LEU A O 1
ATOM 668 N N . ASP A 1 81 ? 41.063 18.523 -8.272 1.00 16.06 83 ASP A N 1
ATOM 669 C CA . ASP A 1 81 ? 40.758 17.163 -7.833 1.00 15.47 83 ASP A CA 1
ATOM 670 C C . ASP A 1 81 ? 39.319 16.807 -8.181 1.00 15.70 83 ASP A C 1
ATOM 671 O O . ASP A 1 81 ? 39.048 15.728 -8.697 1.00 14.66 83 ASP A O 1
ATOM 676 N N . PHE A 1 82 ? 38.393 17.717 -7.897 1.00 14.07 84 PHE A N 1
ATOM 677 C CA . PHE A 1 82 ? 36.993 17.461 -8.194 1.00 15.47 84 PHE A CA 1
ATOM 678 C C . PHE A 1 82 ? 36.715 17.487 -9.695 1.00 16.41 84 PHE A C 1
ATOM 679 O O . PHE A 1 82 ? 35.815 16.799 -10.173 1.00 16.14 84 PHE A O 1
ATOM 687 N N . ASP A 1 83 ? 37.493 18.267 -10.439 1.00 17.02 85 ASP A N 1
ATOM 688 C CA . ASP A 1 83 ? 37.317 18.313 -11.885 1.00 18.28 85 ASP A CA 1
ATOM 689 C C . ASP A 1 83 ? 37.754 16.976 -12.476 1.00 17.28 85 ASP A C 1
ATOM 690 O O . ASP A 1 83 ? 37.081 16.423 -13.346 1.00 16.27 85 ASP A O 1
ATOM 695 N N . LEU A 1 84 ? 38.879 16.454 -11.991 1.00 16.67 86 LEU A N 1
ATOM 696 C CA . LEU A 1 84 ? 39.388 15.174 -12.471 1.00 15.47 86 LEU A CA 1
ATOM 697 C C . LEU A 1 84 ? 38.442 14.049 -12.073 1.00 13.51 86 LEU A C 1
ATOM 698 O O . LEU A 1 84 ? 38.241 13.097 -12.826 1.00 16.11 86 LEU A O 1
ATOM 703 N N . ALA A 1 85 ? 37.851 14.171 -10.889 1.00 14.20 87 ALA A N 1
ATOM 704 C CA . ALA A 1 85 ? 36.914 13.167 -10.406 1.00 13.65 87 ALA A CA 1
ATOM 705 C C . ALA A 1 85 ? 35.758 13.042 -11.403 1.00 15.12 87 ALA A C 1
ATOM 706 O O . ALA A 1 85 ? 35.320 11.936 -11.727 1.00 14.30 87 ALA A O 1
ATOM 708 N N . LYS A 1 86 ? 35.270 14.180 -11.888 1.00 15.15 88 LYS A N 1
ATOM 709 C CA . LYS A 1 86 ? 34.184 14.172 -12.861 1.00 16.50 88 LYS A CA 1
ATOM 710 C C . LYS A 1 86 ? 34.658 13.596 -14.190 1.00 15.85 88 LYS A C 1
ATOM 711 O O . LYS A 1 86 ? 33.915 12.872 -14.857 1.00 14.85 88 LYS A O 1
ATOM 717 N N . GLN A 1 87 ? 35.892 13.914 -14.574 1.00 15.63 89 GLN A N 1
ATOM 718 C CA . GLN A 1 87 ? 36.450 13.403 -15.822 1.00 16.18 89 GLN A CA 1
ATOM 719 C C . GLN A 1 87 ? 36.579 11.887 -15.754 1.00 15.26 89 GLN A C 1
ATOM 720 O O . GLN A 1 87 ? 36.303 11.187 -16.731 1.00 14.80 89 GLN A O 1
ATOM 726 N N . TYR A 1 88 ? 37.002 11.370 -14.603 1.00 15.06 90 TYR A N 1
ATOM 727 C CA . TYR A 1 88 ? 37.125 9.928 -14.462 1.00 14.17 90 TYR A CA 1
ATOM 728 C C . TYR A 1 88 ? 35.726 9.310 -14.501 1.00 14.60 90 TYR A C 1
ATOM 729 O O . TYR A 1 88 ? 35.528 8.246 -15.090 1.00 14.84 90 TYR A O 1
ATOM 738 N N . ASP A 1 89 ? 34.757 9.970 -13.868 1.00 15.02 91 ASP A N 1
ATOM 739 C CA . ASP A 1 89 ? 33.388 9.464 -13.858 1.00 15.55 91 ASP A CA 1
ATOM 740 C C . ASP A 1 89 ? 32.880 9.344 -15.286 1.00 15.45 91 ASP A C 1
ATOM 741 O O . ASP A 1 89 ? 32.202 8.382 -15.632 1.00 15.20 91 ASP A O 1
ATOM 746 N N . GLU A 1 90 ? 33.216 10.337 -16.109 1.00 16.41 92 GLU A N 1
ATOM 747 C CA . GLU A 1 90 ? 32.789 10.358 -17.506 1.00 18.70 92 GLU A CA 1
ATOM 748 C C . GLU A 1 90 ? 33.346 9.166 -18.274 1.00 18.19 92 GLU A C 1
ATOM 749 O O . GLU A 1 90 ? 32.630 8.530 -19.049 1.00 18.63 92 GLU A O 1
ATOM 755 N N . VAL A 1 91 ? 34.626 8.866 -18.059 1.00 17.52 93 VAL A N 1
ATOM 756 C CA . VAL A 1 91 ? 35.258 7.735 -18.729 1.00 17.35 93 VAL A CA 1
ATOM 757 C C . VAL A 1 91 ? 34.518 6.460 -18.337 1.00 17.87 93 VAL A C 1
ATOM 758 O O . VAL A 1 91 ? 34.159 5.645 -19.190 1.00 17.87 93 VAL A O 1
ATOM 762 N N . TYR A 1 92 ? 34.284 6.300 -17.038 1.00 17.43 94 TYR A N 1
ATOM 763 C CA . TYR A 1 92 ? 33.594 5.131 -16.516 1.00 17.84 94 TYR A CA 1
ATOM 764 C C . TYR A 1 92 ? 32.203 4.975 -17.121 1.00 19.92 94 TYR A C 1
ATOM 765 O O . TYR A 1 92 ? 31.803 3.876 -17.507 1.00 20.35 94 TYR A O 1
ATOM 774 N N . ASN A 1 93 ? 31.465 6.077 -17.198 1.00 21.71 95 ASN A N 1
ATOM 775 C CA . ASN A 1 93 ? 30.116 6.036 -17.746 1.00 24.40 95 ASN A CA 1
ATOM 776 C C . ASN A 1 93 ? 30.097 5.698 -19.232 1.00 25.30 95 ASN A C 1
ATOM 777 O O . ASN A 1 93 ? 29.184 5.022 -19.704 1.00 26.03 95 ASN A O 1
ATOM 782 N N . GLN A 1 94 ? 31.099 6.165 -19.968 1.00 24.92 96 GLN A N 1
ATOM 783 C CA . GLN A 1 94 ? 31.176 5.879 -21.398 1.00 26.91 96 GLN A CA 1
ATOM 784 C C . GLN A 1 94 ? 31.466 4.398 -21.618 1.00 27.66 96 GLN A C 1
ATOM 785 O O . GLN A 1 94 ? 30.874 3.760 -22.489 1.00 27.13 96 GLN A O 1
ATOM 791 N N . MET A 1 95 ? 32.376 3.852 -20.816 1.00 26.75 97 MET A N 1
ATOM 792 C CA . MET A 1 95 ? 32.743 2.446 -20.925 1.00 27.21 97 MET A CA 1
ATOM 793 C C . MET A 1 95 ? 31.596 1.524 -20.524 1.00 30.12 97 MET A C 1
ATOM 794 O O . MET A 1 95 ? 31.375 0.487 -21.150 1.00 30.47 97 MET A O 1
ATOM 799 N N . LYS A 1 96 ? 30.863 1.903 -19.483 1.00 32.75 98 LYS A N 1
ATOM 800 C CA . LYS A 1 96 ? 29.746 1.094 -19.015 1.00 35.90 98 LYS A CA 1
ATOM 801 C C . LYS A 1 96 ? 28.594 1.146 -20.014 1.00 36.50 98 LYS A C 1
ATOM 802 O O . LYS A 1 96 ? 28.636 2.011 -20.915 1.00 37.40 98 LYS A O 1
#

InterPro domains:
  IPR001533 Pterin 4 alpha carbinolamine dehydratase [PF01329] (2-91)
  IPR001533 Pterin 4 alpha carbinolamine dehydratase [PTHR12599] (3-96)
  IPR036428 Pterin 4 alpha carbinolamine dehydratase superfamily [G3DSA:3.30.1360.20] (1-101)
  IPR036428 Pterin 4 alpha carbinolamine dehydratase superfamily [SSF55248] (2-95)

Secondary structure (DSSP, 8-state):
-PPPHHHHHHHHHTSTT-EEETTTEEEEEEE-SSHHHHHHHHHHHHHHHHHTT-PPEEEEETTEEEEEE-BTTTTB--HHHHHHHHHHHHHHHHH-

B-factor: mean 20.45, std 7.41, range [7.62, 45.48]

Radius of gyration: 12.94 Å; Cα contacts (8 Å, |Δi|>4): 127; chains: 1; bounding box: 24×35×28 Å

Organism: 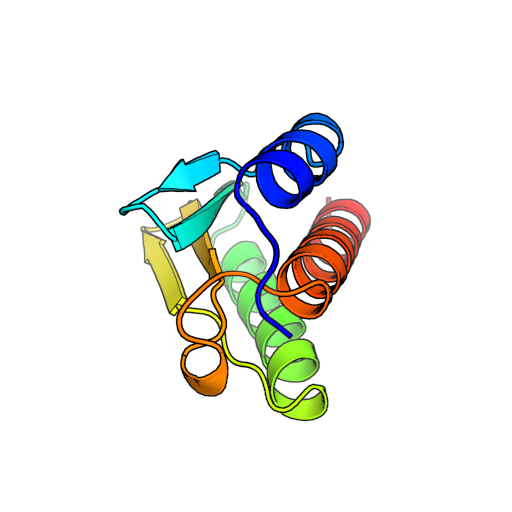Geobacillus kaustophilus (strain HTA426) (NCBI:txid235909)